Protein AF-A0A2R6QUF2-F1 (afdb_monomer_lite)

Foldseek 3Di:
DDDDDDDDDDDDDDDDDDDDPPPDPDPDDDPPPQDEQEDVSLVVVLVVVVVVVVVVCVVDVPDDPVVVVVLLDQDFLVSLVVLLVQADFDPDPDDDDDDPPPPVCPDDNDDAQAAEWEPQAPPPVSCVCVVVSCVRRVHHYHYYHYVPHTDDDSDD

Organism: Actinidia chinensis var. chinensis (NCBI:txid1590841)

Secondary structure (DSSP, 8-state):
-----------------------PPPPPPP-----EEEHHHHHHHHHHHHHHHHHHHHH--SS-HHHHHHHH---SHHHHHHHHHHSPP---S---S---------S-----S-EEEETT-SSGGGTTTHHHHHHHTT--EEEEE-SSSS------

Sequence (156 aa):
MRSSSKYRARLKKTNDASNSSNIIPAPPPPPQEQICYDGENLAHLLKSFRRGTEMARLMDTALPHKIWLKQQFSIGVNDVTRVLERMPPIAVAGSSLTTTQSYCSKAPPVQLQAILLASDCNPRWLTKHLPSMASSRKVPLIFVKDKKGGSVRLGN

pLDDT: mean 73.99, std 20.35, range [31.34, 94.0]

InterPro domains:
  IPR004038 Ribosomal protein eL8/eL30/eS12/Gadd45 [PF01248] (112-148)
  IPR029064 Ribosomal protein eL30-like superfamily [G3DSA:3.30.1330.30] (56-156)
  IPR029064 Ribosomal protein eL30-like superfamily [SSF55315] (66-148)

Structure (mmCIF, N/CA/C/O backbone):
data_AF-A0A2R6QUF2-F1
#
_entry.id   AF-A0A2R6QUF2-F1
#
loop_
_atom_site.group_PDB
_atom_site.id
_atom_site.type_symbol
_atom_site.label_atom_id
_atom_site.label_alt_id
_atom_site.label_comp_id
_atom_site.label_asym_id
_atom_site.label_entity_id
_atom_site.label_seq_id
_atom_site.pdbx_PDB_ins_code
_atom_site.Cartn_x
_atom_site.Cartn_y
_atom_site.Cartn_z
_atom_site.occupancy
_atom_site.B_iso_or_equiv
_atom_site.auth_seq_id
_atom_site.auth_comp_id
_atom_site.auth_asym_id
_atom_site.auth_atom_id
_atom_site.pdbx_PDB_model_num
ATOM 1 N N . MET A 1 1 ? -29.707 -12.784 -69.235 1.00 42.12 1 MET A N 1
ATOM 2 C CA . MET A 1 1 ? -29.983 -11.586 -70.060 1.00 42.12 1 MET A CA 1
ATOM 3 C C . MET A 1 1 ? -31.436 -11.181 -69.855 1.00 42.12 1 MET A C 1
ATOM 5 O O . MET A 1 1 ? -32.303 -11.965 -70.210 1.00 42.12 1 MET A O 1
ATOM 9 N N . ARG A 1 2 ? -31.713 -10.020 -69.249 1.00 36.19 2 ARG A N 1
ATOM 10 C CA . ARG A 1 2 ? -33.016 -9.331 -69.337 1.00 36.19 2 ARG A CA 1
ATOM 11 C C . ARG A 1 2 ? -32.841 -7.853 -68.957 1.00 36.19 2 ARG A C 1
ATOM 13 O O . ARG A 1 2 ? -32.725 -7.507 -67.788 1.00 36.19 2 ARG A O 1
ATOM 20 N N . SER A 1 3 ? -32.757 -7.034 -70.002 1.00 34.91 3 SER A N 1
ATOM 21 C CA . SER A 1 3 ? -33.035 -5.590 -70.096 1.00 34.91 3 SER A CA 1
ATOM 22 C C . SER A 1 3 ? -34.424 -5.253 -69.506 1.00 34.91 3 SER A C 1
ATOM 24 O O . SER A 1 3 ? -35.244 -6.155 -69.379 1.00 34.91 3 SER A O 1
ATOM 26 N N . SER A 1 4 ? -34.868 -4.033 -69.198 1.00 36.31 4 SER A N 1
ATOM 27 C CA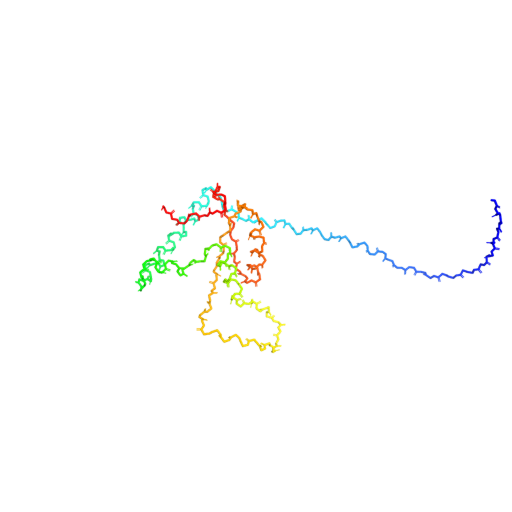 . SER A 1 4 ? -34.340 -2.663 -69.190 1.00 36.31 4 SER A CA 1
ATOM 28 C C . SER A 1 4 ? -35.414 -1.759 -68.546 1.00 36.31 4 SER A C 1
ATOM 30 O O . SER A 1 4 ? -36.593 -2.100 -68.551 1.00 36.31 4 SER A O 1
ATOM 32 N N . SER A 1 5 ? -34.993 -0.554 -68.152 1.00 38.31 5 SER A N 1
ATOM 33 C CA . SER A 1 5 ? -35.754 0.710 -68.181 1.00 38.31 5 SER A CA 1
ATOM 34 C C . SER A 1 5 ? -36.879 0.957 -67.165 1.00 38.31 5 SER A C 1
ATOM 36 O O . SER A 1 5 ? -38.009 0.503 -67.325 1.00 38.31 5 SER A O 1
ATOM 38 N N . LYS A 1 6 ? -36.596 1.853 -66.207 1.00 42.78 6 LYS A N 1
ATOM 39 C CA . LYS A 1 6 ? -37.562 2.837 -65.690 1.00 42.78 6 LYS A CA 1
ATOM 40 C C . LYS A 1 6 ? -36.836 4.155 -65.411 1.00 42.78 6 LYS A C 1
ATOM 42 O O . LYS A 1 6 ? -36.140 4.278 -64.411 1.00 42.78 6 LYS A O 1
ATOM 47 N N . TYR A 1 7 ? -37.038 5.147 -66.276 1.00 31.34 7 TYR A N 1
ATOM 48 C CA . TYR A 1 7 ? -36.790 6.551 -65.953 1.00 31.34 7 TYR A CA 1
ATOM 49 C C . TYR A 1 7 ? -38.134 7.269 -65.844 1.00 31.34 7 TYR A C 1
ATOM 51 O O . TYR A 1 7 ? -38.921 7.275 -66.790 1.00 31.34 7 TYR A O 1
ATOM 59 N N . ARG A 1 8 ? -38.381 7.907 -64.698 1.00 36.41 8 ARG A N 1
ATOM 60 C CA . ARG A 1 8 ? -39.345 9.002 -64.572 1.00 36.41 8 ARG A CA 1
ATOM 61 C C . ARG A 1 8 ? -38.813 10.000 -63.538 1.00 36.41 8 ARG A C 1
ATOM 63 O O . ARG A 1 8 ? -38.681 9.679 -62.363 1.00 36.41 8 ARG A O 1
ATOM 70 N N . ALA A 1 9 ? -38.457 11.188 -64.023 1.00 37.34 9 ALA A N 1
ATOM 71 C CA . ALA A 1 9 ? -38.249 12.413 -63.244 1.00 37.34 9 ALA A CA 1
ATOM 72 C C . ALA A 1 9 ? -39.594 12.836 -62.595 1.00 37.34 9 ALA A C 1
ATOM 74 O O . ALA A 1 9 ? -40.637 12.357 -63.030 1.00 37.34 9 ALA A O 1
ATOM 75 N N . ARG A 1 10 ? -39.742 13.732 -61.613 1.00 38.94 10 ARG A N 1
ATOM 76 C CA . ARG A 1 10 ? -38.947 14.821 -61.018 1.00 38.94 10 ARG A CA 1
ATOM 77 C C . ARG A 1 10 ? -39.809 15.313 -59.832 1.00 38.94 10 ARG A C 1
ATOM 79 O O . ARG A 1 10 ? -41.010 15.433 -60.040 1.00 38.94 10 ARG A O 1
ATOM 86 N N . LEU A 1 11 ? -39.253 15.715 -58.688 1.00 37.00 11 LEU A N 1
ATOM 87 C CA . LEU A 1 11 ? -39.622 16.999 -58.064 1.00 37.00 11 LEU A CA 1
ATOM 88 C C . LEU A 1 11 ? -38.620 17.393 -56.976 1.00 37.00 11 LEU A C 1
ATOM 90 O O . LEU A 1 11 ? -38.138 16.576 -56.203 1.00 37.00 11 LEU A O 1
ATOM 94 N N . LYS A 1 12 ? -38.297 18.680 -56.993 1.00 46.84 12 LYS A N 1
ATOM 95 C CA . LYS A 1 12 ? -37.252 19.376 -56.254 1.00 46.84 12 LYS A CA 1
ATOM 96 C C . LYS A 1 12 ? -37.938 20.177 -55.148 1.00 46.84 12 LYS A C 1
ATOM 98 O O . LYS A 1 12 ? -38.845 20.937 -55.480 1.00 46.84 12 LYS A O 1
ATOM 103 N N . LYS A 1 13 ? -37.481 20.103 -53.896 1.00 34.50 13 LYS A N 1
ATOM 104 C CA . LYS A 1 13 ? -37.553 21.261 -52.992 1.00 34.50 13 LYS A CA 1
ATOM 105 C C . LYS A 1 13 ? -36.471 21.192 -51.915 1.00 34.50 13 LYS A C 1
ATOM 107 O O . LYS A 1 13 ? -36.225 20.148 -51.329 1.00 34.50 13 LYS A O 1
ATOM 112 N N . THR A 1 14 ? -35.799 22.327 -51.801 1.00 44.91 14 THR A N 1
ATOM 113 C CA . THR A 1 14 ? -34.693 22.735 -50.930 1.00 44.91 14 THR A CA 1
ATOM 114 C C . THR A 1 14 ? -35.068 22.697 -49.451 1.00 44.91 14 THR A C 1
ATOM 116 O O . THR A 1 14 ? -36.258 22.666 -49.158 1.00 44.91 14 THR A O 1
ATOM 119 N N . ASN A 1 15 ? -34.066 22.727 -48.560 1.00 37.97 15 ASN A N 1
ATOM 120 C CA . ASN A 1 15 ? -33.946 23.683 -47.445 1.00 37.97 15 ASN A CA 1
ATOM 121 C C . ASN A 1 15 ? -32.576 23.511 -46.747 1.00 37.97 15 ASN A C 1
ATOM 123 O O . ASN A 1 15 ? -32.282 22.474 -46.163 1.00 37.97 15 ASN A O 1
ATOM 127 N N . ASP A 1 16 ? -31.742 24.526 -46.951 1.00 36.47 16 ASP A N 1
ATOM 128 C CA . ASP A 1 16 ? -30.770 25.206 -46.082 1.00 36.47 16 ASP A CA 1
ATOM 129 C C . ASP A 1 16 ? -30.141 24.532 -44.843 1.00 36.47 16 ASP A C 1
ATOM 131 O O . ASP A 1 16 ? -30.807 24.079 -43.920 1.00 36.47 16 ASP A O 1
ATOM 135 N N . ALA A 1 17 ? -28.802 24.611 -44.843 1.00 41.75 17 ALA A N 1
ATOM 136 C CA . ALA A 1 17 ? -27.876 24.923 -43.749 1.00 41.75 17 ALA A CA 1
ATOM 137 C C . ALA A 1 17 ? -28.195 24.437 -42.319 1.00 41.75 17 ALA A C 1
ATOM 139 O O . ALA A 1 17 ? -29.113 24.936 -41.678 1.00 41.75 17 ALA A O 1
ATOM 140 N N . SER A 1 18 ? -27.289 23.636 -41.735 1.00 43.06 18 SER A N 1
ATOM 141 C CA . SER A 1 18 ? -26.480 24.059 -40.570 1.00 43.06 18 SER A CA 1
ATOM 142 C C . SER A 1 18 ? -25.531 22.958 -40.075 1.00 43.06 18 SER A C 1
ATOM 144 O O . SER A 1 18 ? -25.940 21.959 -39.500 1.00 43.06 18 SER A O 1
ATOM 146 N N . ASN A 1 19 ? -24.243 23.239 -40.265 1.00 40.03 19 ASN A N 1
ATOM 147 C CA . ASN A 1 19 ? -23.148 23.053 -39.313 1.00 40.03 19 ASN A CA 1
ATOM 148 C C . ASN A 1 19 ? -22.828 21.637 -38.787 1.00 40.03 19 ASN A C 1
ATOM 150 O O . ASN A 1 19 ? -23.299 21.195 -37.743 1.00 40.03 19 ASN A O 1
ATOM 154 N N . SER A 1 20 ? -21.889 20.984 -39.475 1.00 39.81 20 SER A N 1
ATOM 155 C CA . SER A 1 20 ? -21.131 19.839 -38.972 1.00 39.81 20 SER A CA 1
ATOM 156 C C . SER A 1 20 ? -20.186 20.304 -37.859 1.00 39.81 20 SER A C 1
ATOM 158 O O . SER A 1 20 ? -19.086 20.787 -38.126 1.00 39.81 20 SER A O 1
ATOM 160 N N . SER A 1 21 ? -20.600 20.181 -36.599 1.00 43.44 21 SER A N 1
ATOM 161 C CA . SER A 1 21 ? -19.707 20.390 -35.459 1.00 43.44 21 SER A CA 1
ATOM 162 C C . SER A 1 21 ? -18.721 19.224 -35.364 1.00 43.44 21 SER A C 1
ATOM 164 O O . SER A 1 21 ? -19.021 18.184 -34.778 1.00 43.44 21 SER A O 1
ATOM 166 N N . ASN A 1 22 ? -17.535 19.403 -35.948 1.00 48.78 22 ASN A N 1
ATOM 167 C CA . ASN A 1 22 ? -16.358 18.596 -35.645 1.00 48.78 22 ASN A CA 1
ATOM 168 C C . ASN A 1 22 ? -16.016 18.779 -34.160 1.00 48.78 22 ASN A C 1
ATOM 170 O O . ASN A 1 22 ? -15.347 19.740 -33.782 1.00 48.78 22 ASN A O 1
ATOM 174 N N . ILE A 1 23 ? -16.498 17.876 -33.306 1.00 51.31 23 ILE A N 1
ATOM 175 C CA . ILE A 1 23 ? -16.047 17.783 -31.918 1.00 51.31 23 ILE A CA 1
ATOM 176 C C . ILE A 1 23 ? -14.654 17.162 -31.972 1.00 51.31 23 ILE A C 1
ATOM 178 O O . ILE A 1 23 ? -14.496 15.948 -32.089 1.00 51.31 23 ILE A O 1
ATOM 182 N N . ILE A 1 24 ? -13.636 18.018 -31.947 1.00 59.44 24 ILE A N 1
ATOM 183 C CA . ILE A 1 24 ? -12.254 17.609 -31.708 1.00 59.44 24 ILE A CA 1
ATOM 184 C C . ILE A 1 24 ? -12.241 16.956 -30.315 1.00 59.44 24 ILE A C 1
ATOM 186 O O . ILE A 1 24 ? -12.640 17.620 -29.353 1.00 59.44 24 ILE A O 1
ATOM 190 N N . PRO A 1 25 ? -11.835 15.680 -30.163 1.00 60.84 25 PRO A N 1
ATOM 191 C CA . PRO A 1 25 ? -11.666 15.091 -28.844 1.00 60.84 25 PRO A CA 1
ATOM 192 C C . PRO A 1 25 ? -10.642 15.933 -28.091 1.00 60.84 25 PRO A C 1
ATOM 194 O O . PRO A 1 25 ? -9.537 16.155 -28.591 1.00 60.84 25 PRO A O 1
ATOM 197 N N . ALA A 1 26 ? -11.021 16.440 -26.918 1.00 63.16 26 ALA A N 1
ATOM 198 C CA . ALA A 1 26 ? -10.095 17.157 -26.057 1.00 63.16 26 ALA A CA 1
ATOM 199 C C . ALA A 1 26 ? -8.831 16.299 -25.858 1.00 63.16 26 ALA A C 1
ATOM 201 O O . ALA A 1 26 ? -8.954 15.080 -25.681 1.00 63.16 26 ALA A O 1
ATOM 202 N N . PRO A 1 27 ? -7.627 16.896 -25.915 1.00 68.19 27 PRO A N 1
ATOM 203 C CA . PRO A 1 27 ? -6.399 16.155 -25.680 1.00 68.19 27 PRO A CA 1
ATOM 204 C C . PRO A 1 27 ? -6.498 15.447 -24.322 1.00 68.19 27 PRO A C 1
ATOM 206 O O . PRO A 1 27 ? -7.024 16.039 -23.370 1.00 68.19 27 PRO A O 1
ATOM 209 N N . PRO A 1 28 ? -6.047 14.182 -24.220 1.00 66.50 28 PRO A N 1
ATOM 210 C CA . PRO A 1 28 ? -6.042 13.481 -22.948 1.00 66.50 28 PRO A CA 1
ATOM 211 C C . PRO A 1 28 ? -5.311 14.355 -21.921 1.00 66.50 28 PRO A C 1
ATOM 213 O O . PRO A 1 28 ? -4.293 14.965 -22.270 1.00 66.50 28 PRO A O 1
ATOM 216 N N . PRO A 1 29 ? -5.832 14.465 -20.685 1.00 61.53 29 PRO A N 1
ATOM 217 C CA . PRO A 1 29 ? -5.164 15.233 -19.647 1.00 61.53 29 PRO A CA 1
ATOM 218 C C . PRO A 1 29 ? -3.705 14.767 -19.553 1.00 61.53 29 PRO A C 1
ATOM 220 O O . PRO A 1 29 ? -3.454 13.563 -19.705 1.00 61.53 29 PRO A O 1
ATOM 223 N N . PRO A 1 30 ? -2.746 15.691 -19.349 1.00 51.56 30 PRO A N 1
ATOM 224 C CA . PRO A 1 30 ? -1.339 15.330 -19.249 1.00 51.56 30 PRO A CA 1
ATOM 225 C C . PRO A 1 30 ? -1.198 14.198 -18.227 1.00 51.56 30 PRO A C 1
ATOM 227 O O . PRO A 1 30 ? -1.904 14.227 -17.209 1.00 51.56 30 PRO A O 1
ATOM 230 N N . PRO A 1 31 ? -0.360 13.178 -18.497 1.00 52.78 31 PRO A N 1
ATOM 231 C CA . PRO A 1 31 ? -0.168 12.085 -17.562 1.00 52.78 31 PRO A CA 1
ATOM 232 C C . PRO A 1 31 ? 0.227 12.715 -16.233 1.00 52.78 31 PRO A C 1
ATOM 234 O O . PRO A 1 31 ? 1.257 13.376 -16.144 1.00 52.78 31 PRO A O 1
ATOM 237 N N . GLN A 1 32 ? -0.644 12.588 -15.229 1.00 55.97 32 GLN A N 1
ATOM 238 C CA . GLN A 1 32 ? -0.325 13.018 -13.878 1.00 55.97 32 GLN A CA 1
ATOM 239 C C . GLN A 1 32 ? 0.963 12.290 -13.519 1.00 55.97 32 GLN A C 1
ATOM 241 O O . GLN A 1 32 ? 0.959 11.059 -13.450 1.00 55.97 32 GLN A O 1
ATOM 246 N N . GLU A 1 33 ? 2.064 13.029 -13.389 1.00 55.75 33 GLU A N 1
ATOM 247 C CA . GLU A 1 3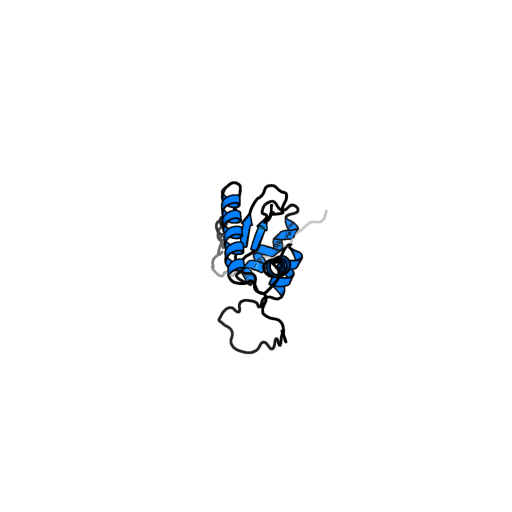3 ? 3.344 12.471 -12.981 1.00 55.75 33 GLU A CA 1
ATOM 248 C C . GLU A 1 33 ? 3.141 11.862 -11.597 1.00 55.75 33 GLU A C 1
ATOM 250 O O . GLU A 1 33 ? 3.112 12.542 -10.571 1.00 55.75 33 GLU A O 1
ATOM 255 N N . GLN A 1 34 ? 2.888 10.556 -11.572 1.00 70.38 34 GLN A N 1
ATOM 256 C CA . GLN A 1 34 ? 2.787 9.814 -10.336 1.00 70.38 34 GLN A CA 1
ATOM 257 C C . GLN A 1 34 ? 4.183 9.762 -9.747 1.00 70.38 34 GLN A C 1
ATOM 259 O O . GLN A 1 34 ? 5.033 9.002 -10.210 1.00 70.38 34 GLN A O 1
ATOM 264 N N . ILE A 1 35 ? 4.405 10.603 -8.737 1.00 81.12 35 ILE A N 1
ATOM 265 C CA . ILE A 1 35 ? 5.638 10.629 -7.961 1.00 81.12 35 ILE A CA 1
ATOM 266 C C . ILE A 1 35 ? 5.857 9.213 -7.419 1.00 81.12 35 ILE A C 1
ATOM 268 O O . ILE A 1 35 ? 5.107 8.723 -6.570 1.00 81.12 35 ILE A O 1
ATOM 272 N N . CYS A 1 36 ? 6.863 8.540 -7.971 1.00 88.75 36 CYS A N 1
ATOM 273 C CA . CYS A 1 36 ? 7.256 7.194 -7.596 1.00 88.75 36 CYS A CA 1
ATOM 274 C C . CYS A 1 36 ? 8.568 7.278 -6.822 1.00 88.75 36 CYS A C 1
ATOM 276 O O . CYS A 1 36 ? 9.572 7.743 -7.353 1.00 88.75 36 CYS A O 1
ATOM 278 N N . TYR A 1 37 ? 8.566 6.807 -5.578 1.00 90.25 37 TYR A N 1
ATOM 279 C CA . TYR A 1 37 ? 9.765 6.753 -4.749 1.00 90.25 37 TYR A CA 1
ATOM 280 C C . TYR A 1 37 ? 10.539 5.468 -5.042 1.00 90.25 37 TYR A C 1
ATOM 282 O O . TYR A 1 37 ? 10.033 4.362 -4.829 1.00 90.25 37 TYR A O 1
ATOM 290 N N . ASP A 1 38 ? 11.776 5.605 -5.501 1.00 90.31 38 ASP A N 1
ATOM 291 C CA . ASP A 1 38 ? 12.706 4.503 -5.719 1.00 90.31 38 ASP A CA 1
ATOM 292 C C . ASP A 1 38 ? 14.098 4.814 -5.143 1.00 90.31 38 ASP A C 1
ATOM 294 O O . ASP A 1 38 ? 14.358 5.918 -4.657 1.00 90.31 38 ASP A O 1
ATOM 298 N N . GLY A 1 39 ? 14.965 3.796 -5.103 1.00 88.69 39 GLY A N 1
ATOM 299 C CA . GLY A 1 39 ? 16.360 3.935 -4.675 1.00 88.69 39 GLY A CA 1
ATOM 300 C C . GLY A 1 39 ? 16.526 4.638 -3.323 1.00 88.69 39 GLY A C 1
ATOM 301 O O . GLY A 1 39 ? 15.929 4.244 -2.318 1.00 88.69 39 GLY A O 1
ATOM 302 N N . GLU A 1 40 ? 17.344 5.690 -3.302 1.00 89.69 40 GLU A N 1
ATOM 303 C CA . GLU A 1 40 ? 17.636 6.477 -2.099 1.00 89.69 40 GLU A CA 1
ATOM 304 C C . GLU A 1 40 ? 16.406 7.232 -1.582 1.00 89.69 40 GLU A C 1
ATOM 306 O O . GLU A 1 40 ? 16.163 7.253 -0.376 1.00 89.69 40 GLU A O 1
ATOM 311 N N . ASN A 1 41 ? 15.566 7.774 -2.470 1.00 91.38 41 ASN A N 1
ATOM 312 C CA . ASN A 1 41 ? 14.340 8.475 -2.079 1.00 91.38 41 ASN A CA 1
ATOM 313 C C . ASN A 1 41 ? 13.376 7.545 -1.338 1.00 91.38 41 ASN A C 1
ATOM 315 O O . ASN A 1 41 ? 12.780 7.936 -0.330 1.00 91.38 41 ASN A O 1
ATOM 319 N N . LEU A 1 42 ? 13.259 6.293 -1.794 1.00 90.19 42 LEU A N 1
ATOM 320 C CA . LEU A 1 42 ? 12.495 5.274 -1.080 1.00 90.19 42 LEU A CA 1
ATOM 321 C C . LEU A 1 42 ? 13.113 4.982 0.292 1.00 90.19 42 LEU A C 1
ATOM 323 O O . LEU A 1 42 ? 12.391 4.951 1.286 1.00 90.19 42 LEU A O 1
ATOM 327 N N . ALA A 1 43 ? 14.435 4.825 0.381 1.00 89.94 43 ALA A N 1
ATOM 328 C CA . ALA A 1 43 ? 15.110 4.594 1.658 1.00 89.94 43 ALA A CA 1
ATOM 329 C C . ALA A 1 43 ? 14.883 5.751 2.654 1.00 89.94 43 ALA A C 1
ATOM 331 O O . ALA A 1 43 ? 14.583 5.512 3.826 1.00 89.94 43 ALA A O 1
ATOM 332 N N . HIS A 1 44 ? 14.949 7.002 2.190 1.00 92.38 44 HIS A N 1
ATOM 333 C CA . HIS A 1 44 ? 14.656 8.193 2.991 1.00 92.38 44 HIS A CA 1
ATOM 334 C C . HIS A 1 44 ? 13.194 8.251 3.454 1.00 92.38 44 HIS A C 1
ATOM 336 O O . HIS A 1 44 ? 12.932 8.557 4.625 1.00 92.38 44 HIS A O 1
ATOM 342 N N . LEU A 1 45 ? 12.246 7.922 2.571 1.00 91.19 45 LEU A N 1
ATOM 343 C CA . LEU A 1 45 ? 10.825 7.831 2.905 1.00 91.19 45 LEU A CA 1
ATOM 344 C C . LEU A 1 45 ? 10.585 6.771 3.988 1.00 91.19 45 LEU A C 1
ATOM 346 O O . LEU A 1 45 ? 9.981 7.068 5.019 1.00 91.19 45 LEU A O 1
ATOM 350 N N . LEU A 1 46 ? 11.116 5.561 3.798 1.00 90.00 46 LEU A N 1
ATOM 351 C CA . LEU A 1 46 ? 10.968 4.452 4.742 1.00 90.00 46 LEU A CA 1
ATOM 352 C C . LEU A 1 46 ? 11.617 4.756 6.097 1.00 90.00 46 LEU A C 1
ATOM 354 O O . LEU A 1 46 ? 11.025 4.480 7.141 1.00 90.00 46 LEU A O 1
ATOM 358 N N . LYS A 1 47 ? 12.795 5.390 6.105 1.00 91.81 47 LYS A N 1
ATOM 359 C CA . LYS A 1 47 ? 13.457 5.848 7.335 1.00 91.81 47 LYS A CA 1
ATOM 360 C C . LYS A 1 47 ? 12.612 6.880 8.084 1.00 91.81 47 LYS A C 1
ATOM 362 O O . LYS A 1 47 ? 12.489 6.806 9.306 1.00 91.81 47 LYS A O 1
ATOM 367 N N . SER A 1 48 ? 12.009 7.822 7.362 1.00 91.62 48 SER A N 1
ATOM 368 C CA . SER A 1 48 ? 11.133 8.840 7.953 1.00 91.62 48 SER A CA 1
ATOM 369 C C . SER A 1 48 ? 9.856 8.220 8.519 1.00 91.62 48 SER A C 1
ATOM 371 O O . SER A 1 48 ? 9.440 8.569 9.622 1.00 91.62 48 SER A O 1
ATOM 373 N N . PHE A 1 49 ? 9.282 7.250 7.806 1.00 88.44 49 PHE A N 1
ATOM 374 C CA . PHE A 1 49 ? 8.101 6.507 8.231 1.00 88.44 49 PHE A CA 1
ATOM 375 C C . PHE A 1 49 ? 8.356 5.680 9.499 1.00 88.44 49 PHE A C 1
ATOM 377 O O . PHE A 1 49 ? 7.576 5.723 10.454 1.00 88.44 49 PHE A O 1
ATOM 384 N N . ARG A 1 50 ? 9.498 4.986 9.552 1.00 88.94 50 ARG A N 1
ATOM 385 C CA . ARG A 1 50 ? 9.946 4.256 10.740 1.00 88.94 50 ARG A CA 1
ATOM 386 C C . ARG A 1 50 ? 10.097 5.186 11.941 1.00 88.94 50 ARG A C 1
ATOM 388 O O . ARG A 1 50 ? 9.529 4.902 12.990 1.00 88.94 50 ARG A O 1
ATOM 395 N N . ARG A 1 51 ? 10.784 6.321 11.770 1.00 90.81 51 ARG A N 1
ATOM 396 C CA . ARG A 1 51 ? 10.926 7.327 12.832 1.00 90.81 51 ARG A CA 1
ATOM 397 C C . ARG A 1 51 ? 9.561 7.820 13.319 1.00 90.81 51 ARG A C 1
ATOM 399 O O . ARG A 1 51 ? 9.340 7.894 14.519 1.00 90.81 51 ARG A O 1
ATOM 406 N N . GLY A 1 52 ? 8.631 8.113 12.407 1.00 89.69 52 GLY A N 1
ATOM 407 C CA . GLY A 1 52 ? 7.265 8.508 12.768 1.00 89.69 52 GLY A CA 1
ATOM 408 C C . GLY A 1 52 ? 6.536 7.437 13.586 1.00 89.69 52 GLY A C 1
ATOM 409 O O . GLY A 1 52 ? 5.910 7.751 14.595 1.00 89.69 52 GLY A O 1
ATOM 410 N N . THR A 1 53 ? 6.690 6.167 13.205 1.00 88.25 53 THR A N 1
ATOM 411 C CA . THR A 1 53 ? 6.120 5.021 13.932 1.00 88.25 53 THR A CA 1
ATOM 412 C C . THR A 1 53 ? 6.717 4.889 15.338 1.00 88.25 53 THR A C 1
ATOM 414 O O . THR A 1 53 ? 5.983 4.687 16.302 1.00 88.25 53 THR A O 1
ATOM 417 N N . GLU A 1 54 ? 8.037 5.039 15.477 1.00 90.06 54 GLU A N 1
ATOM 418 C CA . GLU A 1 54 ? 8.737 5.012 16.768 1.00 90.06 54 GLU A CA 1
ATOM 419 C C . GLU A 1 54 ? 8.276 6.161 17.682 1.00 90.06 54 GLU A C 1
ATOM 421 O O . GLU A 1 54 ? 8.018 5.937 18.863 1.00 90.06 54 GLU A O 1
ATOM 426 N N . MET A 1 55 ? 8.084 7.368 17.139 1.00 89.56 55 MET A N 1
ATOM 427 C CA . MET A 1 55 ? 7.569 8.507 17.908 1.00 89.56 55 MET A CA 1
ATOM 428 C C . MET A 1 55 ? 6.118 8.304 18.352 1.00 89.56 55 MET A C 1
ATOM 430 O O . MET A 1 55 ? 5.812 8.507 19.524 1.00 89.56 55 MET A O 1
ATOM 434 N N . ALA A 1 56 ? 5.237 7.842 17.461 1.00 87.88 56 ALA A N 1
ATOM 435 C CA . ALA A 1 56 ? 3.853 7.523 17.816 1.00 87.88 56 ALA A CA 1
ATOM 436 C C . ALA A 1 56 ? 3.784 6.428 18.893 1.00 87.88 56 ALA A C 1
ATOM 438 O O . ALA A 1 56 ? 2.954 6.487 19.799 1.00 87.88 56 ALA A O 1
ATOM 439 N N . ARG A 1 57 ? 4.712 5.466 18.853 1.00 86.81 57 ARG A N 1
ATOM 440 C CA . ARG A 1 57 ? 4.815 4.419 19.869 1.00 86.81 57 ARG A CA 1
ATOM 441 C C . ARG A 1 57 ? 5.204 4.952 21.249 1.00 86.81 57 ARG A C 1
ATOM 443 O O . ARG A 1 57 ? 4.739 4.412 22.247 1.00 86.81 57 ARG A O 1
ATOM 450 N N . LEU A 1 58 ? 6.047 5.980 21.330 1.00 85.88 58 LEU A N 1
ATOM 451 C CA . LEU A 1 58 ? 6.379 6.611 22.613 1.00 85.88 58 LEU A CA 1
ATOM 452 C C . LEU A 1 58 ? 5.166 7.312 23.242 1.00 85.88 58 LEU A C 1
ATOM 454 O O . LEU A 1 58 ? 5.101 7.427 24.461 1.00 85.88 58 LEU A O 1
ATOM 458 N N . MET A 1 59 ? 4.205 7.745 22.421 1.00 84.19 59 MET A N 1
ATOM 459 C CA . MET A 1 59 ? 2.971 8.392 22.878 1.00 84.19 59 MET A CA 1
ATOM 460 C C . MET A 1 59 ? 1.889 7.391 23.312 1.00 84.19 59 MET A C 1
ATOM 462 O O . MET A 1 59 ? 1.026 7.748 24.109 1.00 84.19 59 MET A O 1
ATOM 466 N N . ASP A 1 60 ? 1.935 6.151 22.812 1.00 81.94 60 ASP A N 1
ATOM 467 C CA . ASP A 1 60 ? 0.969 5.091 23.121 1.00 81.94 60 ASP A CA 1
ATOM 468 C C . ASP A 1 60 ? 1.669 3.788 23.543 1.00 81.94 60 ASP A C 1
ATOM 470 O O . ASP A 1 60 ? 2.055 2.928 22.736 1.00 81.94 60 ASP A O 1
ATOM 474 N N . THR A 1 61 ? 1.809 3.639 24.859 1.00 83.69 61 THR A N 1
ATOM 475 C CA . THR A 1 61 ? 2.401 2.467 25.512 1.00 83.69 61 THR A CA 1
ATOM 476 C C . THR A 1 61 ? 1.357 1.477 26.035 1.00 83.69 61 THR A C 1
ATOM 478 O O . THR A 1 61 ? 1.739 0.454 26.602 1.00 83.69 61 THR A O 1
ATOM 481 N N . ALA A 1 62 ? 0.059 1.725 25.809 1.00 86.81 62 ALA A N 1
ATOM 482 C CA . ALA A 1 62 ? -1.031 0.968 26.431 1.00 86.81 62 ALA A CA 1
ATOM 483 C C . ALA A 1 62 ? -1.089 -0.496 25.967 1.00 86.81 62 ALA A C 1
ATOM 485 O O . ALA A 1 62 ? -1.402 -1.397 26.745 1.00 86.81 62 ALA A O 1
ATOM 486 N N . LEU A 1 63 ? -0.769 -0.749 24.695 1.00 86.38 63 LEU A N 1
ATOM 487 C CA . LEU A 1 63 ? -0.762 -2.091 24.111 1.00 86.38 63 LEU A CA 1
ATOM 488 C C . LEU A 1 63 ? 0.665 -2.629 23.948 1.00 86.38 63 LEU A C 1
ATOM 490 O O . LEU A 1 63 ? 1.580 -1.856 23.660 1.00 86.38 63 LEU A O 1
ATOM 494 N N . PRO A 1 64 ? 0.894 -3.953 24.027 1.00 87.81 64 PRO A N 1
ATOM 495 C CA . PRO A 1 64 ? 2.156 -4.565 23.621 1.00 87.81 64 PRO A CA 1
ATOM 496 C C . PRO A 1 64 ? 2.536 -4.199 22.181 1.00 87.81 64 PRO A C 1
ATOM 498 O O . PRO A 1 64 ? 1.676 -4.142 21.300 1.00 87.81 64 PRO A O 1
ATOM 501 N N . HIS A 1 65 ? 3.836 -4.021 21.923 1.00 84.50 65 HIS A N 1
ATOM 502 C CA . HIS A 1 65 ? 4.355 -3.494 20.652 1.00 84.50 65 HIS A CA 1
ATOM 503 C C . HIS A 1 65 ? 3.783 -4.206 19.413 1.00 84.50 65 HIS A C 1
ATOM 505 O O . HIS A 1 65 ? 3.323 -3.568 18.471 1.00 84.50 65 HIS A O 1
ATOM 511 N N . LYS A 1 66 ? 3.733 -5.542 19.442 1.00 85.50 66 LYS A N 1
ATOM 512 C CA . LYS A 1 66 ? 3.230 -6.366 18.332 1.00 85.50 66 LYS A CA 1
ATOM 513 C C . LYS A 1 66 ? 1.737 -6.165 18.051 1.00 85.50 66 LYS A C 1
ATOM 515 O O . LYS A 1 66 ? 1.319 -6.289 16.904 1.00 85.50 66 LYS A O 1
ATOM 520 N N . ILE A 1 67 ? 0.935 -5.910 19.085 1.00 86.38 67 ILE A N 1
ATOM 521 C CA . ILE A 1 67 ? -0.516 -5.715 18.954 1.00 86.38 67 ILE A CA 1
ATOM 522 C C . ILE A 1 67 ? -0.785 -4.315 18.415 1.00 86.38 67 ILE A C 1
ATOM 524 O O . ILE A 1 67 ? -1.518 -4.175 17.441 1.00 86.38 67 ILE A O 1
ATOM 528 N N . TRP A 1 68 ? -0.125 -3.314 18.998 1.00 88.81 68 TRP A N 1
ATOM 529 C CA . TRP A 1 68 ? -0.22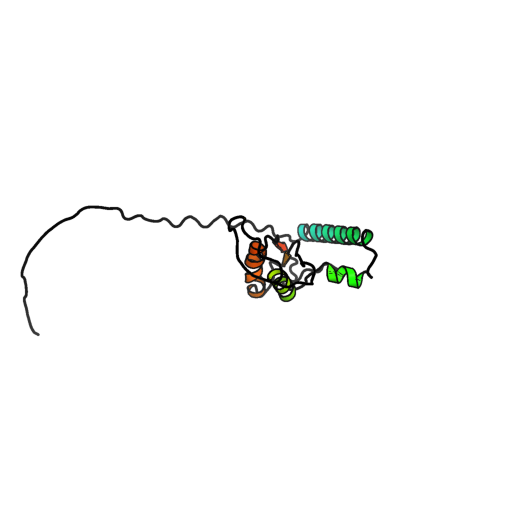4 -1.927 18.560 1.00 88.81 68 TRP A CA 1
ATOM 530 C C . TRP A 1 68 ? 0.147 -1.780 17.084 1.00 88.81 68 TRP A C 1
ATOM 532 O O . TRP A 1 68 ? -0.635 -1.257 16.298 1.00 88.81 68 TRP A O 1
ATOM 542 N N . LEU A 1 69 ? 1.293 -2.340 16.680 1.00 86.19 69 LEU A N 1
ATOM 543 C CA . LEU A 1 69 ? 1.773 -2.227 15.306 1.00 86.19 69 LEU A CA 1
ATOM 544 C C . LEU A 1 69 ? 0.779 -2.836 14.309 1.00 86.19 69 LEU A C 1
ATOM 546 O O . LEU A 1 69 ? 0.481 -2.227 13.291 1.00 86.19 69 LEU A O 1
ATOM 550 N N . LYS A 1 70 ? 0.198 -4.000 14.618 1.00 86.31 70 LYS A N 1
ATOM 551 C CA . LYS A 1 70 ? -0.804 -4.642 13.751 1.00 86.31 70 LYS A CA 1
ATOM 552 C C . LYS A 1 70 ? -2.054 -3.791 13.523 1.00 86.31 70 LYS A C 1
ATOM 554 O O . LYS A 1 70 ? -2.699 -3.962 12.497 1.00 86.31 70 LYS A O 1
ATOM 559 N N . GLN A 1 71 ? -2.403 -2.910 14.457 1.00 86.69 71 GLN A N 1
ATOM 560 C CA . GLN A 1 71 ? -3.565 -2.030 14.323 1.00 86.69 71 GLN A CA 1
ATOM 561 C C . GLN A 1 71 ? -3.284 -0.808 13.437 1.00 86.69 71 GLN A C 1
ATOM 563 O O . GLN A 1 71 ? -4.226 -0.231 12.905 1.00 86.69 71 GLN A O 1
ATOM 568 N N . GLN A 1 72 ? -2.013 -0.438 13.240 1.00 87.62 72 GLN A N 1
ATOM 569 C CA . GLN A 1 72 ? -1.633 0.734 12.442 1.00 87.62 72 GLN A CA 1
ATOM 570 C C . GLN A 1 72 ? -1.589 0.458 10.929 1.00 87.62 72 GLN A C 1
ATOM 572 O O . GLN A 1 72 ? -1.614 1.396 10.136 1.00 87.62 72 GLN A O 1
ATOM 577 N N . PHE A 1 73 ? -1.527 -0.812 10.505 1.00 89.88 73 PHE A N 1
ATOM 578 C CA . PHE A 1 73 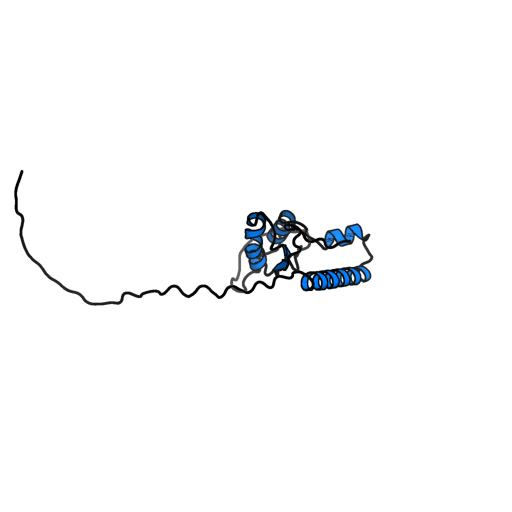? -1.315 -1.178 9.102 1.00 89.88 73 PHE A CA 1
ATOM 579 C C . PHE A 1 73 ? -2.404 -2.088 8.552 1.00 89.88 73 PHE A C 1
ATOM 581 O O . PHE A 1 73 ? -2.754 -3.102 9.146 1.00 89.88 73 PHE A O 1
ATOM 588 N N . SER A 1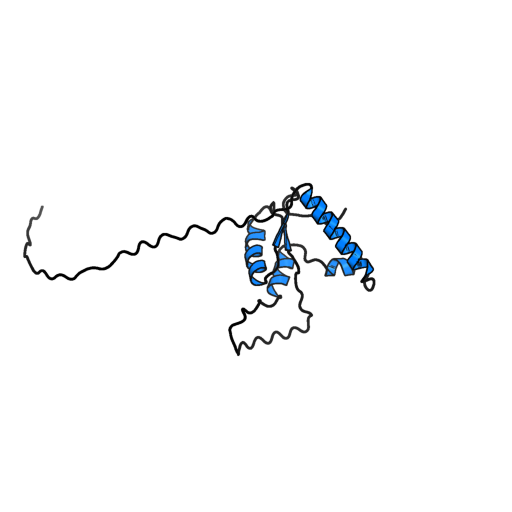 74 ? -2.846 -1.774 7.337 1.00 92.25 74 SER A N 1
ATOM 589 C CA . SER A 1 74 ? -3.538 -2.719 6.458 1.00 92.25 74 SER A CA 1
ATOM 590 C C . SER A 1 74 ? -2.552 -3.191 5.393 1.00 92.25 74 SER A C 1
ATOM 592 O O . SER A 1 74 ? -2.029 -2.370 4.640 1.00 92.25 74 SER A O 1
ATOM 594 N N . ILE A 1 75 ? -2.254 -4.493 5.355 1.00 91.00 75 ILE A N 1
ATOM 595 C CA . ILE A 1 75 ? -1.198 -5.056 4.503 1.00 91.00 75 ILE A CA 1
ATOM 596 C C . ILE A 1 75 ? -1.817 -5.997 3.472 1.00 91.00 75 ILE A C 1
ATOM 598 O O . ILE A 1 75 ? -2.523 -6.940 3.813 1.00 91.00 75 ILE A O 1
ATOM 602 N N . GLY A 1 76 ? -1.490 -5.770 2.201 1.00 91.69 76 GLY A N 1
ATOM 603 C CA . GLY A 1 76 ? -1.984 -6.570 1.084 1.00 91.69 76 GLY A CA 1
ATOM 604 C C . GLY A 1 76 ? -3.271 -6.016 0.472 1.00 91.69 76 GLY A C 1
ATOM 605 O O . GLY A 1 76 ? -4.060 -5.328 1.119 1.00 91.69 76 GLY A O 1
ATOM 606 N N . VAL A 1 77 ? -3.474 -6.325 -0.810 1.00 92.81 77 VAL A N 1
ATOM 607 C CA . VAL A 1 77 ? -4.583 -5.788 -1.615 1.00 92.81 77 VAL A CA 1
ATOM 608 C C . VAL A 1 77 ? -5.943 -6.115 -0.990 1.00 92.81 77 VAL A C 1
ATOM 610 O O . VAL A 1 77 ? -6.811 -5.249 -0.940 1.00 92.81 77 VAL A O 1
ATOM 613 N N . ASN A 1 78 ? -6.118 -7.321 -0.445 1.00 94.00 78 ASN A N 1
ATOM 614 C CA . ASN A 1 78 ? -7.384 -7.748 0.155 1.00 94.00 78 ASN A CA 1
ATOM 615 C C . ASN A 1 78 ? -7.741 -6.942 1.406 1.00 94.00 78 ASN A C 1
ATOM 617 O O . ASN A 1 78 ? -8.875 -6.506 1.545 1.00 94.00 78 ASN A O 1
ATOM 621 N N . ASP A 1 79 ? -6.798 -6.713 2.318 1.00 93.38 79 ASP A N 1
ATOM 622 C CA . ASP A 1 79 ? -7.104 -5.939 3.523 1.00 93.38 79 ASP A CA 1
ATOM 623 C C . ASP A 1 79 ? -7.356 -4.469 3.184 1.00 93.38 79 ASP A C 1
ATOM 625 O O . ASP A 1 79 ? -8.320 -3.886 3.680 1.00 93.38 79 ASP A O 1
ATOM 629 N N . VAL A 1 80 ? -6.551 -3.891 2.287 1.00 93.31 80 VAL A N 1
ATOM 630 C CA . VAL A 1 80 ? -6.710 -2.498 1.845 1.00 93.31 80 VAL A CA 1
ATOM 631 C C . VAL A 1 80 ? -8.062 -2.281 1.164 1.00 93.31 80 VAL A C 1
ATOM 633 O O . VAL A 1 80 ? -8.772 -1.339 1.513 1.00 93.31 80 VAL A O 1
ATOM 636 N N . THR A 1 81 ? -8.461 -3.159 0.242 1.00 93.75 81 THR A N 1
ATOM 637 C CA . THR A 1 81 ? -9.782 -3.091 -0.415 1.00 93.75 81 THR A CA 1
ATOM 638 C C . THR A 1 81 ? -10.910 -3.211 0.594 1.00 93.75 81 THR A C 1
ATOM 640 O O . THR A 1 81 ? -11.792 -2.358 0.632 1.00 93.75 81 THR A O 1
ATOM 643 N N . ARG A 1 82 ? -10.824 -4.192 1.493 1.00 93.25 82 ARG A N 1
ATOM 644 C CA . ARG A 1 82 ? -11.827 -4.441 2.529 1.00 93.25 82 ARG A CA 1
ATOM 645 C C . ARG A 1 82 ? -11.991 -3.264 3.498 1.00 93.25 82 ARG A C 1
ATOM 647 O O . ARG A 1 82 ? -13.068 -3.082 4.067 1.00 93.25 82 ARG A O 1
ATOM 654 N N . VAL A 1 83 ? -10.933 -2.485 3.739 1.00 92.69 83 VAL A N 1
ATOM 655 C CA . VAL A 1 83 ? -11.015 -1.242 4.522 1.00 92.69 83 VAL A CA 1
ATOM 656 C C . VAL A 1 83 ? -11.624 -0.119 3.685 1.00 92.69 83 VAL A C 1
ATOM 658 O O . VAL A 1 83 ? -12.573 0.513 4.140 1.00 92.69 83 VAL A O 1
ATOM 661 N N . LEU A 1 84 ? -11.162 0.090 2.450 1.00 91.69 84 LEU A N 1
ATOM 662 C CA . LEU A 1 84 ? -11.712 1.111 1.547 1.00 91.69 84 LEU A CA 1
ATOM 663 C C . LEU A 1 84 ? -13.211 0.917 1.271 1.00 91.69 84 LEU A C 1
ATOM 665 O O . LEU A 1 84 ? -13.952 1.894 1.172 1.00 91.69 84 LEU A O 1
ATOM 669 N N . GLU A 1 85 ? -13.681 -0.323 1.179 1.00 91.19 85 GLU A N 1
ATOM 670 C CA . GLU A 1 85 ? -15.100 -0.657 1.028 1.00 91.19 85 GLU A CA 1
ATOM 671 C C . GLU A 1 85 ? -15.924 -0.245 2.251 1.00 91.19 85 GLU A C 1
ATOM 673 O O . GLU A 1 85 ? -17.025 0.279 2.090 1.00 91.19 85 GLU A O 1
ATOM 678 N N . ARG A 1 86 ? -15.378 -0.424 3.461 1.00 89.56 86 ARG A N 1
ATOM 679 C CA . ARG A 1 86 ? -16.041 -0.060 4.724 1.00 89.56 86 ARG A CA 1
ATOM 680 C C . ARG A 1 86 ? -15.943 1.421 5.075 1.00 89.56 86 ARG A C 1
ATOM 682 O O . ARG A 1 86 ? -16.738 1.892 5.884 1.00 89.56 86 ARG A O 1
ATOM 689 N N . MET A 1 87 ? -14.991 2.150 4.497 1.00 88.44 87 MET A N 1
ATOM 690 C CA . MET A 1 87 ? -14.912 3.602 4.649 1.00 88.44 87 MET A CA 1
ATOM 691 C C . MET A 1 87 ? -16.136 4.257 3.993 1.00 88.44 87 MET A C 1
ATOM 693 O O . MET A 1 87 ? -16.486 3.883 2.874 1.00 88.44 87 MET A O 1
ATOM 697 N N . PRO A 1 88 ? -16.799 5.234 4.631 1.00 79.69 88 PRO A N 1
ATOM 698 C CA . PRO A 1 88 ? -17.917 5.929 4.006 1.00 79.69 88 PRO A CA 1
ATOM 699 C C . PRO A 1 88 ? -17.448 6.678 2.743 1.00 79.69 88 PRO A C 1
ATOM 701 O O . PRO A 1 88 ? -16.335 7.216 2.721 1.00 79.69 88 PRO A O 1
ATOM 704 N N . PRO A 1 89 ? -18.261 6.730 1.670 1.00 72.38 89 PRO A N 1
ATOM 705 C CA . PRO A 1 89 ? -17.964 7.595 0.536 1.00 72.38 89 PRO A CA 1
ATOM 706 C C . PRO A 1 89 ? -17.951 9.035 1.010 1.00 72.38 89 PRO A C 1
ATOM 708 O O . PRO A 1 89 ? -18.793 9.443 1.811 1.00 72.38 89 PRO A O 1
ATOM 711 N N . ILE A 1 90 ? -17.011 9.817 0.490 1.00 68.56 90 ILE A N 1
ATOM 712 C CA . ILE A 1 90 ? -17.058 11.253 0.711 1.00 68.56 90 ILE A CA 1
ATOM 713 C C . ILE A 1 90 ? -18.261 11.773 -0.067 1.00 68.56 90 ILE A C 1
ATOM 715 O O . ILE A 1 90 ? -18.241 11.832 -1.296 1.00 68.56 90 ILE A O 1
ATOM 719 N N . ALA A 1 91 ? -19.327 12.098 0.665 1.00 60.66 91 ALA A N 1
ATOM 720 C CA . ALA A 1 91 ? -20.480 12.782 0.117 1.00 60.66 91 ALA A CA 1
ATOM 721 C C . ALA A 1 91 ? -19.992 14.101 -0.490 1.00 60.66 91 ALA A C 1
ATOM 723 O O . ALA A 1 91 ? -19.399 14.942 0.190 1.00 60.66 91 ALA A O 1
ATOM 724 N N . VAL A 1 92 ? -20.198 14.260 -1.795 1.00 54.16 92 VAL A N 1
ATOM 725 C CA . VAL A 1 92 ? -20.028 15.548 -2.457 1.00 54.16 92 VAL A CA 1
ATOM 726 C C . VAL A 1 92 ? -21.079 16.464 -1.836 1.00 54.16 92 VAL A C 1
ATOM 728 O O . VAL A 1 92 ? -22.267 16.151 -1.882 1.00 54.16 92 VAL A O 1
ATOM 731 N N . ALA A 1 93 ? -20.640 17.534 -1.176 1.00 51.28 93 ALA A N 1
ATOM 732 C CA . ALA A 1 93 ? -21.519 18.523 -0.569 1.00 51.28 93 ALA A CA 1
ATOM 733 C C . ALA A 1 93 ? -22.463 19.080 -1.648 1.00 51.28 93 ALA A C 1
ATOM 735 O O . ALA A 1 93 ? -22.050 19.890 -2.472 1.00 51.28 93 ALA A O 1
ATOM 736 N N . GLY A 1 94 ? -23.697 18.573 -1.700 1.00 47.50 94 GLY A N 1
ATOM 737 C CA . GLY A 1 94 ? -24.618 18.920 -2.780 1.00 47.50 94 GLY A CA 1
ATOM 738 C C . GLY A 1 94 ? -25.807 17.989 -3.006 1.00 47.50 94 GLY A C 1
ATOM 739 O O . GLY A 1 94 ? -26.334 17.977 -4.111 1.00 47.50 94 GLY A O 1
ATOM 740 N N . SER A 1 95 ? -26.267 17.217 -2.019 1.00 41.69 95 SER A N 1
ATOM 741 C CA . SER A 1 95 ? -27.640 16.707 -2.083 1.00 41.69 95 SER A CA 1
ATOM 742 C C . SER A 1 95 ? -28.221 16.529 -0.690 1.00 41.69 95 SER A C 1
ATOM 744 O O . SER A 1 95 ? -27.723 15.768 0.137 1.00 41.69 95 SER A O 1
ATOM 746 N N . SER A 1 96 ? -29.241 17.337 -0.436 1.00 49.78 96 SER A N 1
ATOM 747 C CA . SER A 1 96 ? -30.049 17.342 0.767 1.00 49.78 96 SER A CA 1
ATOM 748 C C . SER A 1 96 ? -30.961 16.117 0.791 1.00 49.78 96 SER A C 1
ATOM 750 O O . SER A 1 96 ? -31.598 15.816 -0.212 1.00 49.78 96 SER A O 1
ATOM 752 N N . LEU A 1 97 ? -31.059 15.510 1.977 1.00 52.34 97 LEU A N 1
ATOM 753 C CA . LEU A 1 97 ? -32.158 14.677 2.475 1.00 52.34 97 LEU A CA 1
ATOM 754 C C . LEU A 1 97 ? -32.441 13.347 1.745 1.00 52.34 97 LEU A C 1
ATOM 756 O O . LEU A 1 97 ? -32.779 13.278 0.572 1.00 52.34 97 LEU A O 1
ATOM 760 N N . THR A 1 98 ? -32.444 12.284 2.554 1.00 48.22 98 THR A N 1
ATOM 761 C CA . THR A 1 98 ? -32.931 10.921 2.274 1.00 48.22 98 THR A CA 1
ATOM 762 C C . THR A 1 98 ? -31.988 10.017 1.474 1.00 48.22 98 THR A C 1
ATOM 764 O O . THR A 1 98 ? -32.176 9.684 0.312 1.00 48.22 98 THR A O 1
ATOM 767 N N . THR A 1 99 ? -31.002 9.451 2.163 1.00 41.03 99 THR A N 1
ATOM 768 C CA . THR A 1 99 ? -30.723 8.029 1.945 1.00 41.03 99 THR A CA 1
ATOM 769 C C . THR A 1 99 ? -30.617 7.372 3.303 1.00 41.03 99 THR A C 1
ATOM 771 O O . THR A 1 99 ? -29.646 7.530 4.038 1.00 41.03 99 THR A O 1
ATOM 774 N N . THR A 1 100 ? -31.686 6.667 3.646 1.00 44.69 100 THR A N 1
ATOM 775 C CA . THR A 1 100 ? -31.790 5.713 4.741 1.00 44.69 100 THR A CA 1
ATOM 776 C C . THR A 1 100 ? -30.790 4.589 4.480 1.00 44.69 100 THR A C 1
ATOM 778 O O . THR A 1 100 ? -31.127 3.523 3.984 1.00 44.69 100 THR A O 1
ATOM 781 N N . GLN A 1 101 ? -29.522 4.828 4.778 1.00 46.31 101 GLN A N 1
ATOM 782 C CA . GLN A 1 101 ? -28.546 3.768 4.958 1.00 46.31 101 GLN A CA 1
ATOM 783 C C . GLN A 1 101 ? -28.161 3.777 6.427 1.00 46.31 101 GLN A C 1
ATOM 785 O O . GLN A 1 101 ? -27.154 4.331 6.857 1.00 46.31 101 GLN A O 1
ATOM 790 N N . SER A 1 102 ? -29.058 3.165 7.202 1.00 43.50 102 SER A N 1
ATOM 791 C CA . SER A 1 102 ? -28.777 2.645 8.533 1.00 43.50 102 SER A CA 1
ATOM 792 C C . SER A 1 102 ? -27.684 1.583 8.405 1.00 43.50 102 SER A C 1
ATOM 794 O O . SER A 1 102 ? -27.938 0.381 8.369 1.00 43.50 102 SER A O 1
ATOM 796 N N . TYR A 1 103 ? -26.437 2.024 8.292 1.00 48.69 103 TYR A N 1
ATOM 797 C CA . TYR A 1 103 ? -25.319 1.203 8.704 1.00 48.69 103 TYR A CA 1
ATOM 798 C C . TYR A 1 103 ? -25.263 1.341 10.218 1.00 48.69 103 TYR A C 1
ATOM 800 O O . TYR A 1 103 ? -24.739 2.311 10.758 1.00 48.69 103 TYR A O 1
ATOM 808 N N . CYS A 1 104 ? -25.865 0.380 10.916 1.00 45.31 104 CYS A N 1
ATOM 809 C CA . CYS A 1 104 ? -25.649 0.184 12.343 1.00 45.31 104 CYS A CA 1
ATOM 810 C C . CYS A 1 104 ? -24.189 -0.258 12.551 1.00 45.31 104 CYS A C 1
ATOM 812 O O . CYS A 1 104 ? -23.897 -1.425 12.796 1.00 45.31 104 CYS A O 1
ATOM 814 N N . SER A 1 105 ? -23.235 0.654 12.378 1.00 48.34 105 SER A N 1
ATOM 815 C CA . SER A 1 105 ? -21.821 0.386 12.596 1.00 48.34 105 SER A CA 1
ATOM 816 C C . SER A 1 105 ? -21.485 0.729 14.041 1.00 48.34 105 SER A C 1
ATOM 818 O O . SER A 1 105 ? -21.030 1.823 14.352 1.00 48.34 105 SER A O 1
ATOM 820 N N . LYS A 1 106 ? -21.676 -0.244 14.938 1.00 53.25 106 LYS A N 1
ATOM 821 C CA . LYS A 1 106 ? -21.125 -0.227 16.309 1.00 53.25 106 LYS A CA 1
ATOM 822 C C . LYS A 1 106 ? -19.584 -0.295 16.343 1.00 53.25 106 LYS A C 1
ATOM 824 O O . LYS A 1 106 ? -19.003 -0.434 17.413 1.00 53.25 106 LYS A O 1
ATOM 829 N N . ALA A 1 107 ? -18.925 -0.257 15.185 1.00 53.81 107 ALA A N 1
ATOM 830 C CA . ALA A 1 107 ? -17.479 -0.311 15.050 1.00 53.81 107 ALA A CA 1
ATOM 831 C C . ALA A 1 107 ? -16.938 1.095 14.739 1.00 53.81 107 ALA A C 1
ATOM 833 O O . ALA A 1 107 ? -17.538 1.791 13.915 1.00 53.81 107 ALA A O 1
ATOM 834 N N . PRO A 1 108 ? -15.815 1.506 15.355 1.00 55.81 108 PRO A N 1
ATOM 835 C CA . PRO A 1 108 ? -15.152 2.760 15.024 1.00 55.81 108 PRO A CA 1
ATOM 836 C C . PRO A 1 108 ? -14.879 2.847 13.515 1.00 55.81 108 PRO A C 1
ATOM 838 O O . PRO A 1 108 ? -14.518 1.829 12.911 1.00 55.81 108 PRO A O 1
ATOM 841 N N . PRO A 1 109 ? -15.029 4.026 12.890 1.00 63.78 109 PRO A N 1
ATOM 842 C CA . PRO A 1 109 ? -14.705 4.193 11.482 1.00 63.78 109 PRO A CA 1
ATOM 843 C C . PRO A 1 109 ? -13.207 3.941 11.280 1.00 63.78 109 PRO A C 1
ATOM 845 O O . PRO A 1 109 ? -12.363 4.718 11.722 1.00 63.78 109 PRO A O 1
ATOM 848 N N . VAL A 1 110 ? -12.866 2.830 10.627 1.00 71.31 110 VAL A N 1
ATOM 849 C CA . VAL A 1 110 ? -11.487 2.547 10.218 1.00 71.31 110 VAL A CA 1
ATOM 850 C C . VAL A 1 110 ? -11.205 3.383 8.977 1.00 71.31 110 VAL A C 1
ATOM 852 O O . VAL A 1 110 ? -11.841 3.182 7.945 1.00 71.31 110 VAL A O 1
ATOM 855 N N . GLN A 1 111 ? -10.266 4.323 9.080 1.00 85.69 111 GLN A N 1
ATOM 856 C CA . GLN A 1 111 ? -9.883 5.219 7.993 1.00 85.69 111 GLN A CA 1
ATOM 857 C C . GLN A 1 111 ? -8.412 5.015 7.631 1.00 85.69 111 GLN A C 1
ATOM 859 O O . GLN A 1 111 ? -7.528 5.161 8.472 1.00 85.69 111 GLN A O 1
ATOM 864 N N . LEU A 1 112 ? -8.147 4.718 6.357 1.00 91.31 112 LEU A N 1
ATOM 865 C CA . LEU A 1 112 ? -6.789 4.756 5.821 1.00 91.31 112 LEU A CA 1
ATOM 866 C C . LEU A 1 112 ? -6.351 6.208 5.637 1.00 91.31 112 LEU A C 1
ATOM 868 O O . LEU A 1 112 ? -7.063 7.006 5.026 1.00 91.31 112 LEU A O 1
ATOM 872 N N . GLN A 1 113 ? -5.161 6.528 6.140 1.00 91.56 113 GLN A N 1
ATOM 873 C CA . GLN A 1 113 ? -4.546 7.844 5.964 1.00 91.56 113 GLN A CA 1
ATOM 874 C C . GLN A 1 113 ? -3.787 7.957 4.640 1.00 91.56 113 GLN A C 1
ATOM 876 O O . GLN A 1 113 ? -3.770 9.023 4.038 1.00 91.56 113 GLN A O 1
ATOM 881 N N . ALA A 1 114 ? -3.166 6.868 4.184 1.00 92.81 114 ALA A N 1
ATOM 882 C CA . ALA A 1 114 ? -2.446 6.785 2.919 1.00 92.81 114 ALA A CA 1
ATOM 883 C C . ALA A 1 114 ? -2.315 5.322 2.477 1.00 92.81 114 ALA A C 1
ATOM 885 O O . ALA A 1 114 ? -2.405 4.407 3.297 1.00 92.81 114 ALA A O 1
ATOM 886 N N . ILE A 1 115 ? -2.069 5.105 1.185 1.00 93.38 115 ILE A N 1
ATOM 887 C CA . ILE A 1 115 ? -1.787 3.786 0.607 1.00 93.38 115 ILE A CA 1
ATOM 888 C C . ILE A 1 115 ? -0.414 3.832 -0.054 1.00 93.38 115 ILE A C 1
ATOM 890 O O . ILE A 1 115 ? -0.201 4.613 -0.978 1.00 93.38 115 ILE A O 1
ATOM 894 N N . LEU A 1 116 ? 0.505 2.972 0.387 1.00 92.56 116 LEU A N 1
ATOM 895 C CA . LEU A 1 116 ? 1.758 2.723 -0.324 1.00 92.56 116 LEU A CA 1
ATOM 896 C C . LEU A 1 116 ? 1.522 1.605 -1.338 1.00 92.56 116 LEU A C 1
ATOM 898 O O . LEU A 1 116 ? 1.154 0.491 -0.962 1.00 92.56 116 LEU A O 1
ATOM 902 N N . LEU A 1 117 ? 1.740 1.897 -2.619 1.00 92.62 117 LEU A N 1
ATOM 903 C CA . LEU A 1 117 ? 1.532 0.958 -3.711 1.00 92.62 117 LEU A CA 1
ATOM 904 C C . LEU A 1 117 ? 2.838 0.650 -4.436 1.00 92.62 117 LEU A C 1
ATOM 906 O O . LEU A 1 117 ? 3.479 1.540 -4.992 1.00 92.62 117 LEU A O 1
ATOM 910 N N . ALA A 1 118 ? 3.202 -0.629 -4.483 1.00 91.69 118 ALA A N 1
ATOM 911 C CA . ALA A 1 118 ? 4.361 -1.073 -5.239 1.00 91.69 118 ALA A CA 1
ATOM 912 C C . ALA A 1 118 ? 4.102 -0.955 -6.754 1.00 91.69 118 ALA A C 1
ATOM 914 O O . ALA A 1 118 ? 3.233 -1.638 -7.303 1.00 91.69 118 ALA A O 1
ATOM 915 N N . SER A 1 119 ? 4.853 -0.093 -7.437 1.00 89.00 119 SER A N 1
ATOM 916 C CA . SER A 1 119 ? 4.721 0.143 -8.882 1.00 89.00 119 SER A CA 1
ATOM 917 C C . SER A 1 119 ? 5.321 -0.985 -9.730 1.00 89.00 119 SER A C 1
ATOM 919 O O . SER A 1 119 ? 4.966 -1.149 -10.898 1.00 89.00 119 SER A O 1
ATOM 921 N N . ASP A 1 120 ? 6.192 -1.803 -9.138 1.00 86.81 120 ASP A N 1
ATOM 922 C CA . ASP A 1 120 ? 6.793 -3.004 -9.723 1.00 86.81 120 ASP A CA 1
ATOM 923 C C . ASP A 1 120 ? 6.007 -4.293 -9.423 1.00 86.81 120 ASP A C 1
ATOM 925 O O . ASP A 1 120 ? 6.530 -5.392 -9.610 1.00 86.81 120 ASP A O 1
ATOM 929 N N . CYS A 1 121 ? 4.748 -4.180 -8.985 1.00 86.88 121 CYS A N 1
ATOM 930 C CA . CYS A 1 121 ? 3.874 -5.333 -8.790 1.00 86.88 121 CYS A CA 1
ATOM 931 C C . CYS A 1 121 ? 3.634 -6.086 -10.109 1.00 86.88 121 CYS A C 1
ATOM 933 O O . CYS A 1 121 ? 3.213 -5.509 -11.117 1.00 86.88 121 CYS A O 1
ATOM 935 N N . ASN A 1 122 ? 3.875 -7.398 -10.083 1.00 86.25 122 ASN A N 1
ATOM 936 C CA . ASN A 1 122 ? 3.591 -8.310 -11.179 1.00 86.25 122 ASN A CA 1
ATOM 937 C C . ASN A 1 122 ? 2.844 -9.538 -10.624 1.00 86.25 122 ASN A C 1
ATOM 939 O O . ASN A 1 122 ? 3.418 -10.254 -9.806 1.00 86.25 122 ASN A O 1
ATOM 943 N N . PRO A 1 123 ? 1.592 -9.799 -11.035 1.00 87.06 123 PRO A N 1
ATOM 944 C CA . PRO A 1 123 ? 0.878 -9.150 -12.131 1.00 87.06 123 PRO A CA 1
ATOM 945 C C . PRO A 1 123 ? 0.172 -7.834 -11.753 1.00 87.06 123 PRO A C 1
ATOM 947 O O . PRO A 1 123 ? -0.484 -7.723 -10.721 1.00 87.06 123 PRO A O 1
ATOM 950 N N . ARG A 1 124 ? 0.227 -6.843 -12.657 1.00 86.06 124 ARG A N 1
ATOM 951 C CA . ARG A 1 124 ? -0.333 -5.486 -12.450 1.00 86.06 124 ARG A CA 1
ATOM 952 C C . ARG A 1 124 ? -1.856 -5.440 -12.275 1.00 86.06 124 ARG A C 1
ATOM 954 O O . ARG A 1 124 ? -2.387 -4.449 -11.780 1.00 86.06 124 ARG A O 1
ATOM 961 N N . TRP A 1 125 ? -2.584 -6.478 -12.690 1.00 89.19 125 TRP A N 1
ATOM 962 C CA . TRP A 1 125 ? -4.046 -6.499 -12.568 1.00 89.19 125 TRP A CA 1
ATOM 963 C C . TRP A 1 125 ? -4.514 -6.544 -11.108 1.00 89.19 125 TRP A C 1
ATOM 965 O O . TRP A 1 125 ? -5.605 -6.058 -10.816 1.00 89.19 125 TRP A O 1
ATOM 975 N N . LEU A 1 126 ? -3.669 -7.032 -10.192 1.00 86.62 126 LEU A N 1
ATOM 976 C CA . LEU A 1 126 ? -3.965 -7.084 -8.760 1.00 86.62 126 LEU A CA 1
ATOM 977 C C . LEU A 1 126 ? -4.198 -5.701 -8.157 1.00 86.62 126 LEU A C 1
ATOM 979 O O . LEU A 1 126 ? -4.959 -5.573 -7.211 1.00 86.62 126 LEU A O 1
ATOM 983 N N . THR A 1 127 ? -3.570 -4.660 -8.698 1.00 90.69 127 THR A N 1
ATOM 984 C CA . THR A 1 127 ? -3.599 -3.315 -8.110 1.00 90.69 127 THR A CA 1
ATOM 985 C C . THR A 1 127 ? -4.378 -2.308 -8.950 1.00 90.69 127 THR A C 1
ATOM 987 O O . THR A 1 127 ? -4.546 -1.163 -8.538 1.00 90.69 127 THR A O 1
ATOM 990 N N . LYS A 1 128 ? -4.919 -2.725 -10.104 1.00 91.25 128 LYS A N 1
ATOM 991 C CA . LYS A 1 128 ? -5.595 -1.846 -11.075 1.00 91.25 128 LYS A CA 1
ATOM 992 C C . LYS A 1 128 ? -6.805 -1.101 -10.496 1.00 91.25 128 LYS A C 1
ATOM 994 O O . LYS A 1 128 ? -7.097 0.011 -10.923 1.00 91.25 128 LYS A O 1
ATOM 999 N N . HIS A 1 129 ? -7.509 -1.703 -9.541 1.00 92.12 129 HIS A N 1
ATOM 1000 C CA . HIS A 1 129 ? -8.699 -1.115 -8.922 1.00 92.12 129 HIS A CA 1
ATOM 1001 C C . HIS A 1 129 ? -8.364 -0.120 -7.797 1.00 92.12 129 HIS A C 1
ATOM 1003 O O . HIS A 1 129 ? -9.175 0.756 -7.497 1.00 92.12 129 HIS A O 1
ATOM 1009 N N . LEU A 1 130 ? -7.169 -0.210 -7.196 1.00 93.25 130 LEU A N 1
ATOM 1010 C CA . LEU A 1 130 ? -6.806 0.599 -6.030 1.00 93.25 130 LEU A CA 1
ATOM 1011 C C . LEU A 1 130 ? -6.801 2.110 -6.302 1.00 93.25 130 LEU A C 1
ATOM 1013 O O . LEU A 1 130 ? -7.361 2.826 -5.474 1.00 93.25 130 LEU A O 1
ATOM 1017 N N . PRO A 1 131 ? -6.268 2.631 -7.427 1.00 92.81 131 PRO A N 1
ATOM 1018 C CA . PRO A 1 131 ? -6.316 4.067 -7.707 1.00 92.81 131 PRO A CA 1
ATOM 1019 C C . PRO A 1 131 ? -7.737 4.640 -7.722 1.00 92.81 131 PRO A C 1
ATOM 1021 O O . PRO A 1 131 ? -7.982 5.701 -7.151 1.00 92.81 131 PRO A O 1
ATOM 1024 N N . S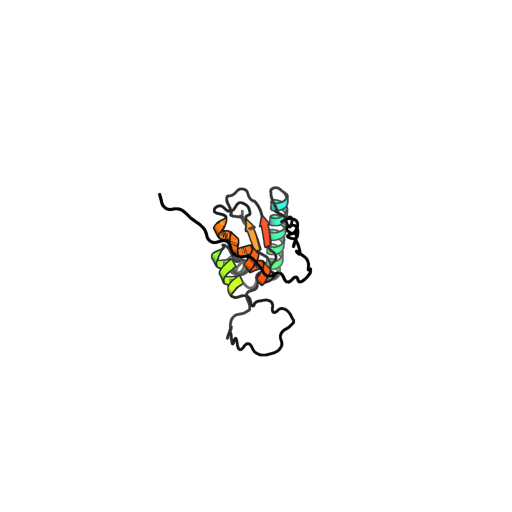ER A 1 132 ? -8.689 3.918 -8.321 1.00 92.12 132 SER A N 1
ATOM 1025 C CA . SER A 1 132 ? -10.092 4.342 -8.372 1.00 92.12 132 SER A CA 1
ATOM 1026 C C . SER A 1 132 ? -10.740 4.316 -6.984 1.00 92.12 132 SER A C 1
ATOM 1028 O O . SER A 1 132 ? -11.363 5.300 -6.579 1.00 92.12 132 SER A O 1
ATOM 1030 N N . MET A 1 133 ? -10.528 3.241 -6.216 1.00 92.44 133 MET A N 1
ATOM 1031 C CA . MET A 1 133 ? -11.052 3.132 -4.851 1.00 92.44 133 MET A CA 1
ATOM 1032 C C . MET A 1 133 ? -10.463 4.198 -3.917 1.00 92.44 133 MET A C 1
ATOM 1034 O O . MET A 1 133 ? -11.197 4.821 -3.153 1.00 92.44 133 MET A O 1
ATOM 1038 N N . ALA A 1 134 ? -9.155 4.448 -4.002 1.00 92.44 134 ALA A N 1
ATOM 1039 C CA . ALA A 1 134 ? -8.471 5.460 -3.205 1.00 92.44 134 ALA A CA 1
ATOM 1040 C C . ALA A 1 134 ? -8.977 6.873 -3.535 1.00 92.44 134 ALA A C 1
ATOM 1042 O O . ALA A 1 134 ? -9.315 7.633 -2.628 1.00 92.44 134 ALA A O 1
ATOM 1043 N N . SER A 1 135 ? -9.125 7.197 -4.827 1.00 91.06 135 SER A N 1
ATOM 1044 C CA . SER A 1 135 ? -9.664 8.482 -5.285 1.00 91.06 135 SER A CA 1
ATOM 1045 C C . SER A 1 135 ? -11.097 8.718 -4.790 1.00 91.06 135 SER A C 1
ATOM 1047 O O . SER A 1 135 ? -11.390 9.786 -4.251 1.00 91.06 135 SER A O 1
ATOM 1049 N N . SER A 1 136 ? -11.963 7.699 -4.858 1.00 90.38 136 SER A N 1
ATOM 1050 C CA . SER A 1 136 ? -13.348 7.769 -4.361 1.00 90.38 136 SER A CA 1
ATOM 1051 C C . SER A 1 136 ? -13.438 8.111 -2.866 1.00 90.38 136 SER A C 1
ATOM 1053 O O . SER A 1 136 ? -14.360 8.807 -2.433 1.00 90.38 136 SER A O 1
ATOM 1055 N N . ARG A 1 137 ? -12.463 7.659 -2.069 1.00 90.12 137 ARG A N 1
ATOM 1056 C CA . ARG A 1 137 ? -12.392 7.908 -0.620 1.00 90.12 137 ARG A CA 1
ATOM 1057 C C . ARG A 1 137 ? -11.448 9.060 -0.239 1.00 90.12 137 ARG A C 1
ATOM 1059 O O . ARG A 1 137 ? -11.233 9.278 0.948 1.00 90.12 137 ARG A O 1
ATOM 1066 N N . LYS A 1 138 ? -10.883 9.784 -1.218 1.00 90.56 138 LYS A N 1
ATOM 1067 C CA . LYS A 1 138 ? -9.812 10.794 -1.054 1.00 90.56 138 LYS A CA 1
ATOM 1068 C C . LYS A 1 138 ? -8.635 10.314 -0.191 1.00 90.56 138 LYS A C 1
ATOM 1070 O O . LYS A 1 138 ? -8.072 11.081 0.587 1.00 90.56 138 LYS A O 1
ATOM 1075 N N . VAL A 1 139 ? -8.251 9.049 -0.338 1.00 92.94 139 VAL A N 1
ATOM 1076 C CA . VAL A 1 139 ? -7.056 8.499 0.309 1.00 92.94 139 VAL A CA 1
ATOM 1077 C C . VAL A 1 139 ? -5.858 8.718 -0.624 1.00 92.94 139 VAL A C 1
ATOM 1079 O O . VAL A 1 139 ? -5.910 8.275 -1.774 1.00 92.94 139 VAL A O 1
ATOM 1082 N N . PRO A 1 140 ? -4.785 9.396 -0.178 1.00 92.50 140 PRO A N 1
ATOM 1083 C CA . PRO A 1 140 ? -3.599 9.608 -0.996 1.00 92.50 140 PRO A CA 1
ATOM 1084 C C . PRO A 1 140 ? -2.900 8.280 -1.289 1.00 92.50 140 PRO A C 1
ATOM 1086 O O . PRO A 1 140 ? -2.736 7.430 -0.409 1.00 92.50 140 PRO A O 1
ATOM 1089 N N . LEU A 1 141 ? -2.473 8.117 -2.538 1.00 92.69 141 LEU A N 1
ATOM 1090 C CA . LEU A 1 141 ? -1.808 6.914 -3.018 1.00 92.69 141 LEU A CA 1
ATOM 1091 C C . LEU A 1 141 ? -0.375 7.259 -3.435 1.00 92.69 141 LEU A C 1
ATOM 1093 O O . LEU A 1 141 ? -0.157 8.119 -4.284 1.00 92.69 141 LEU A O 1
ATOM 1097 N N . ILE A 1 142 ? 0.591 6.602 -2.798 1.00 92.69 142 ILE A N 1
ATOM 1098 C CA . ILE A 1 142 ? 2.028 6.852 -2.929 1.00 92.69 142 ILE A CA 1
ATOM 1099 C C . ILE A 1 142 ? 2.647 5.659 -3.646 1.00 92.69 142 ILE A C 1
ATOM 1101 O O . ILE A 1 142 ? 2.591 4.534 -3.146 1.00 92.69 142 ILE A O 1
ATOM 1105 N N . PHE A 1 143 ? 3.256 5.894 -4.805 1.00 91.75 143 PHE A N 1
ATOM 1106 C CA . PHE A 1 143 ? 3.915 4.837 -5.562 1.00 91.75 143 PHE A CA 1
ATOM 1107 C C . PHE A 1 143 ? 5.336 4.630 -5.060 1.00 91.75 143 PHE A C 1
ATOM 1109 O O . PHE A 1 143 ? 6.081 5.582 -4.837 1.00 91.75 143 PHE A O 1
ATOM 1116 N N . VAL A 1 144 ? 5.719 3.371 -4.894 1.00 91.88 144 VAL A N 1
ATOM 1117 C CA . VAL A 1 144 ? 7.035 2.974 -4.392 1.00 91.88 144 VAL A CA 1
ATOM 1118 C C . VAL A 1 144 ? 7.594 1.832 -5.228 1.00 91.88 144 VAL A C 1
ATOM 1120 O O . VAL A 1 144 ? 6.837 1.015 -5.750 1.00 91.88 144 VAL A O 1
ATOM 1123 N N . LYS A 1 145 ? 8.916 1.759 -5.369 1.00 90.81 145 LYS A N 1
ATOM 1124 C CA . LYS A 1 145 ? 9.586 0.720 -6.160 1.00 90.81 145 LYS A CA 1
ATOM 1125 C C . LYS A 1 145 ? 10.834 0.208 -5.448 1.00 90.81 145 LYS A C 1
ATOM 1127 O O . LYS A 1 145 ? 11.859 0.883 -5.429 1.00 90.81 145 LYS A O 1
ATOM 1132 N N . ASP A 1 146 ? 10.756 -1.006 -4.903 1.00 84.88 146 ASP A N 1
ATOM 1133 C CA . ASP A 1 146 ? 11.857 -1.654 -4.161 1.00 84.88 146 ASP A CA 1
ATOM 1134 C C . ASP A 1 146 ? 12.632 -2.674 -5.027 1.00 84.88 146 ASP A C 1
ATOM 1136 O O . ASP A 1 146 ? 13.562 -3.318 -4.557 1.00 84.88 146 ASP A O 1
ATOM 1140 N N . LYS A 1 147 ? 12.261 -2.867 -6.306 1.00 80.88 147 LYS A N 1
ATOM 1141 C CA . LYS A 1 147 ? 12.813 -3.913 -7.200 1.00 80.88 147 LYS A CA 1
ATOM 1142 C C . LYS A 1 147 ? 12.662 -5.340 -6.636 1.00 80.88 147 LYS A C 1
ATOM 1144 O O . LYS A 1 147 ? 13.309 -6.266 -7.119 1.00 80.88 147 LYS A O 1
ATOM 1149 N N . LYS A 1 148 ? 11.787 -5.537 -5.642 1.00 78.56 148 LYS A N 1
ATOM 1150 C CA . LYS A 1 148 ? 11.504 -6.826 -4.981 1.00 78.56 148 LYS A CA 1
ATOM 1151 C C . LYS A 1 148 ? 10.198 -7.466 -5.456 1.00 78.56 148 LYS A C 1
ATOM 1153 O O . LYS A 1 148 ? 9.632 -8.302 -4.758 1.00 78.56 148 LYS A O 1
ATOM 1158 N N . GLY A 1 149 ? 9.713 -7.078 -6.637 1.00 69.56 149 GLY A N 1
ATOM 1159 C CA . GLY A 1 149 ? 8.594 -7.750 -7.301 1.00 69.56 149 GLY A CA 1
ATOM 1160 C C . GLY A 1 149 ? 7.228 -7.465 -6.678 1.00 69.56 149 GLY A C 1
ATOM 1161 O O . GLY A 1 149 ? 6.379 -8.351 -6.647 1.00 69.56 149 GLY A O 1
ATOM 1162 N N . GLY A 1 150 ? 6.998 -6.245 -6.180 1.00 74.12 150 GLY A N 1
ATOM 1163 C CA . GLY A 1 150 ? 5.673 -5.823 -5.710 1.00 74.12 150 GLY A CA 1
ATOM 1164 C C . GLY A 1 150 ? 5.451 -5.833 -4.198 1.00 74.12 150 GLY A C 1
ATOM 1165 O O . GLY A 1 150 ? 4.326 -5.606 -3.759 1.00 74.12 150 GLY A O 1
ATOM 1166 N N . SER A 1 151 ? 6.489 -6.078 -3.396 1.00 78.56 151 SER A N 1
ATOM 1167 C CA . SER A 1 151 ? 6.429 -6.002 -1.933 1.00 78.56 151 SER A CA 1
ATOM 1168 C C . SER A 1 151 ? 7.436 -4.991 -1.402 1.00 78.56 151 SER A C 1
ATOM 1170 O O . SER A 1 151 ? 8.565 -4.922 -1.879 1.00 78.56 151 SER A O 1
ATOM 1172 N N . VAL A 1 152 ? 7.048 -4.272 -0.350 1.00 80.69 152 VAL A N 1
ATOM 1173 C CA . VAL A 1 152 ? 7.904 -3.325 0.374 1.00 80.69 152 VAL A CA 1
ATOM 1174 C C . VAL A 1 152 ? 8.129 -3.862 1.776 1.00 80.69 152 VAL A C 1
ATOM 1176 O O . VAL A 1 152 ? 7.175 -4.212 2.470 1.00 80.69 152 VAL A O 1
ATOM 1179 N N . ARG A 1 153 ? 9.390 -3.955 2.200 1.00 78.94 153 ARG A N 1
ATOM 1180 C CA . ARG A 1 153 ? 9.729 -4.379 3.562 1.00 78.94 153 ARG A CA 1
ATOM 1181 C C . ARG A 1 153 ? 9.863 -3.150 4.454 1.00 78.94 153 ARG A C 1
ATOM 1183 O O . ARG A 1 153 ? 10.719 -2.307 4.219 1.00 78.94 153 ARG A O 1
ATOM 1190 N N . LEU A 1 154 ? 9.017 -3.072 5.479 1.00 72.25 154 LEU A N 1
ATOM 1191 C CA . LEU A 1 154 ? 9.045 -2.017 6.501 1.00 72.25 154 LEU A CA 1
ATOM 1192 C C . LEU A 1 154 ? 9.862 -2.418 7.748 1.00 72.25 154 LEU A C 1
ATOM 1194 O O . LEU A 1 154 ? 9.834 -1.710 8.750 1.00 72.25 154 LEU A O 1
ATOM 1198 N N . GLY A 1 155 ? 10.565 -3.556 7.700 1.00 65.19 155 GLY A N 1
ATOM 1199 C CA . GLY A 1 155 ? 11.345 -4.114 8.807 1.00 65.19 155 GLY A CA 1
ATOM 1200 C C . GLY A 1 155 ? 12.720 -4.614 8.362 1.00 65.19 155 GLY A C 1
ATOM 1201 O O . GLY A 1 155 ? 12.941 -4.833 7.167 1.00 65.19 155 GLY A O 1
ATOM 1202 N N . ASN A 1 156 ? 13.614 -4.759 9.343 1.00 50.56 156 ASN A N 1
ATOM 1203 C CA . ASN A 1 156 ? 14.956 -5.324 9.188 1.00 50.56 156 ASN A CA 1
ATOM 1204 C C . ASN A 1 156 ? 14.912 -6.854 9.151 1.00 50.56 156 ASN A C 1
ATOM 1206 O O . ASN A 1 156 ? 14.129 -7.428 9.941 1.00 50.56 156 ASN A O 1
#

Radius of gyration: 28.74 Å; chains: 1; bounding box: 57×37×96 Å